Protein AF-A0A538GPP2-F1 (afdb_monomer)

Secondary structure (DSSP, 8-state):
-PPPPPP---HHHHHHHHHHHHHHHHHHHHHHTT--HHHHHHHHHHHHHHHHHHHHHHTT-----------

Radius of gyration: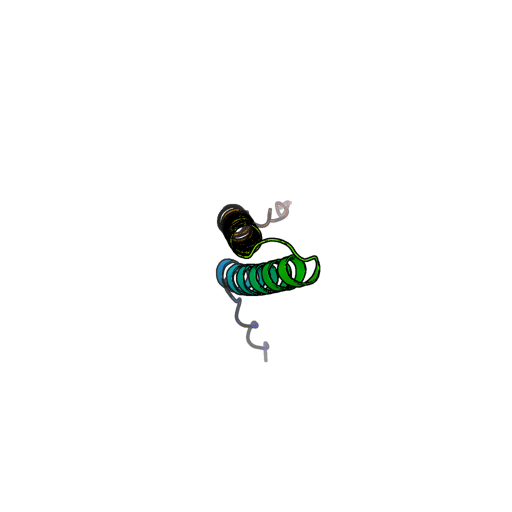 18.86 Å; Cα contacts (8 Å, |Δi|>4): 43; chains: 1; bounding box: 49×22×55 Å

Solvent-accessible surface area (backbone atoms only — not comparable to full-atom values): 4209 Å² total; per-residue (Å²): 134,82,77,78,77,77,84,82,73,57,62,56,59,59,32,47,56,50,18,54,52,49,23,52,52,46,27,55,50,31,49,73,74,68,46,52,69,68,60,20,51,53,55,16,52,52,52,23,50,50,46,38,50,54,40,60,71,52,64,70,64,71,79,80,70,78,77,76,79,79,126

pLDDT: mean 79.05, std 7.76, range [59.12, 90.88]

Structure (mmCIF, N/CA/C/O backbone):
data_AF-A0A538GPP2-F1
#
_entry.id   AF-A0A538GPP2-F1
#
loop_
_atom_site.group_PDB
_atom_site.id
_atom_site.type_symbol
_atom_site.label_atom_id
_atom_site.label_alt_id
_atom_site.label_comp_id
_atom_site.label_asym_id
_atom_site.label_entity_id
_atom_site.label_seq_id
_atom_site.pdbx_PDB_ins_code
_atom_site.Cartn_x
_atom_site.Cartn_y
_atom_site.Cartn_z
_atom_site.occupancy
_atom_site.B_iso_or_equiv
_atom_site.auth_seq_id
_atom_site.auth_comp_id
_atom_site.auth_asym_id
_atom_site.auth_atom_id
_atom_site.pdbx_PDB_model_num
ATOM 1 N N . MET A 1 1 ? -9.986 -13.598 38.336 1.00 73.31 1 MET A N 1
ATOM 2 C CA . MET A 1 1 ? -9.605 -12.322 37.694 1.00 73.31 1 MET A CA 1
ATOM 3 C C . MET A 1 1 ? -9.998 -12.410 36.227 1.00 73.31 1 MET A C 1
ATOM 5 O O . MET A 1 1 ? -9.647 -13.400 35.603 1.00 73.31 1 MET A O 1
ATOM 9 N N . HIS A 1 2 ? -10.801 -11.479 35.703 1.00 76.00 2 HIS A N 1
ATOM 10 C CA . HIS A 1 2 ? -11.137 -11.468 34.273 1.00 76.00 2 HIS A CA 1
ATOM 11 C C . HIS A 1 2 ? -9.947 -10.874 33.505 1.00 76.00 2 HIS A C 1
ATOM 13 O O . HIS A 1 2 ? -9.530 -9.770 33.862 1.00 76.00 2 HIS A O 1
ATOM 19 N N . PRO A 1 3 ? -9.383 -11.567 32.499 1.00 82.50 3 PRO A N 1
ATOM 20 C CA . PRO A 1 3 ? -8.323 -10.990 31.688 1.00 82.50 3 PRO A CA 1
ATOM 21 C C . PRO A 1 3 ? -8.842 -9.719 30.997 1.00 82.50 3 PRO A C 1
ATOM 23 O O . PRO A 1 3 ? -10.005 -9.687 30.568 1.00 82.50 3 PRO A O 1
ATOM 26 N N . PRO A 1 4 ? -8.024 -8.655 30.915 1.00 82.25 4 PRO A N 1
ATOM 27 C CA . PRO A 1 4 ? -8.392 -7.463 30.174 1.00 82.25 4 PRO A CA 1
ATOM 28 C C . PRO A 1 4 ? -8.695 -7.859 28.731 1.00 82.25 4 PRO A C 1
ATOM 30 O O . PRO A 1 4 ? -8.002 -8.677 28.124 1.00 82.25 4 PRO A O 1
ATOM 33 N N . ARG A 1 5 ? -9.782 -7.302 28.200 1.00 76.56 5 ARG A N 1
ATOM 34 C CA . ARG A 1 5 ? -10.177 -7.510 26.808 1.00 76.56 5 ARG A CA 1
ATOM 35 C C . ARG A 1 5 ? -9.005 -7.043 25.939 1.00 76.56 5 ARG A C 1
ATOM 37 O O . ARG A 1 5 ? -8.501 -5.948 26.205 1.00 76.56 5 ARG A O 1
ATOM 44 N N . PRO A 1 6 ? -8.562 -7.828 24.946 1.00 73.69 6 PRO A N 1
ATOM 45 C CA . PRO A 1 6 ? -7.518 -7.366 24.048 1.00 73.69 6 PRO A CA 1
ATOM 46 C C . PRO A 1 6 ? -7.974 -6.057 23.386 1.00 73.69 6 PRO A C 1
ATOM 48 O O . PRO A 1 6 ? -9.166 -5.918 23.082 1.00 73.69 6 PRO A O 1
ATOM 51 N N . PRO A 1 7 ? -7.069 -5.082 23.206 1.00 75.94 7 PRO A N 1
ATOM 52 C CA . PRO A 1 7 ? -7.414 -3.821 22.569 1.00 75.94 7 PRO A CA 1
ATOM 53 C C . PRO A 1 7 ? -7.958 -4.099 21.165 1.00 75.94 7 PRO A C 1
ATOM 55 O O . PRO A 1 7 ? -7.322 -4.786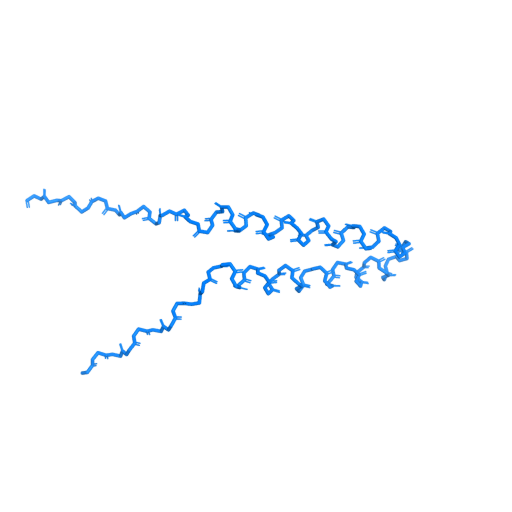 20.366 1.00 75.94 7 PRO A O 1
ATOM 58 N N . SER A 1 8 ? -9.154 -3.591 20.869 1.00 76.50 8 SER A N 1
ATOM 59 C CA . SER A 1 8 ? -9.712 -3.647 19.521 1.00 76.50 8 SER A CA 1
ATOM 60 C C . SER A 1 8 ? -8.993 -2.608 18.668 1.00 76.50 8 SER A C 1
ATOM 62 O O . SER A 1 8 ? -9.201 -1.412 18.859 1.00 76.50 8 SER A O 1
ATOM 64 N N . ILE A 1 9 ? -8.129 -3.053 17.760 1.00 79.25 9 ILE A N 1
ATOM 65 C CA . ILE A 1 9 ? -7.549 -2.174 16.742 1.00 79.25 9 ILE A CA 1
ATOM 66 C C . ILE A 1 9 ? -8.658 -1.815 15.751 1.00 79.25 9 ILE A C 1
ATOM 68 O O . ILE A 1 9 ? -9.371 -2.703 15.275 1.00 79.25 9 ILE A O 1
ATOM 72 N N . ASP A 1 10 ? -8.793 -0.527 15.436 1.00 83.00 10 ASP A N 1
ATOM 73 C CA . ASP A 1 10 ? -9.773 -0.049 14.465 1.00 83.00 10 ASP A CA 1
ATOM 74 C C . ASP A 1 10 ? -9.588 -0.746 13.114 1.00 83.00 10 ASP A C 1
ATOM 76 O O . ASP A 1 10 ? -8.487 -0.823 12.560 1.00 83.00 10 ASP A O 1
ATOM 80 N N . GLN A 1 11 ? -10.692 -1.218 12.538 1.00 77.19 11 GLN A N 1
ATOM 81 C CA . GLN A 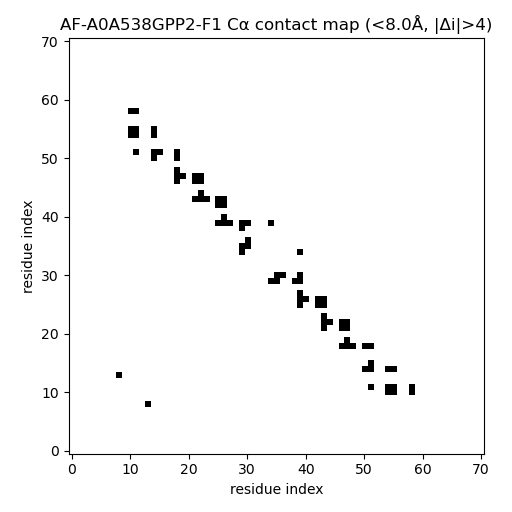1 11 ? -10.677 -1.947 11.270 1.00 77.19 11 GLN A CA 1
ATOM 82 C C . GLN A 1 11 ? -10.085 -1.110 10.124 1.00 77.19 11 GLN A C 1
ATOM 84 O O . GLN A 1 11 ? -9.418 -1.650 9.242 1.00 77.19 11 GLN A O 1
ATOM 89 N N . GLY A 1 12 ? -10.255 0.216 10.169 1.00 80.94 12 GLY A N 1
ATOM 90 C CA . GLY A 1 12 ? -9.624 1.140 9.226 1.00 80.94 12 GLY A CA 1
ATOM 91 C C . GLY A 1 12 ? -8.093 1.150 9.312 1.00 80.94 12 GLY A C 1
ATOM 92 O O . GLY A 1 12 ? -7.431 1.230 8.282 1.00 80.94 12 GLY A O 1
ATOM 93 N N . VAL A 1 13 ? -7.514 0.998 10.507 1.00 83.69 13 VAL A N 1
ATOM 94 C CA . VAL A 1 13 ? -6.053 0.952 10.698 1.00 83.69 13 VAL A CA 1
ATOM 95 C C . VAL A 1 13 ? -5.477 -0.328 10.097 1.00 83.69 13 VAL A C 1
ATOM 97 O O . VAL A 1 13 ? -4.504 -0.278 9.347 1.00 83.69 13 VAL A O 1
ATOM 100 N N . ILE A 1 14 ? -6.123 -1.470 10.352 1.00 84.06 14 ILE A N 1
ATOM 101 C CA . ILE A 1 14 ? -5.739 -2.757 9.751 1.00 84.06 14 ILE A CA 1
ATOM 102 C C . ILE A 1 14 ? -5.831 -2.681 8.218 1.00 84.06 14 ILE A C 1
ATOM 104 O O . ILE A 1 14 ? -4.948 -3.175 7.517 1.00 84.06 14 ILE A O 1
ATOM 108 N N . ALA A 1 15 ? -6.865 -2.020 7.692 1.00 81.75 15 ALA A N 1
ATOM 109 C CA . ALA A 1 15 ? -7.042 -1.826 6.256 1.00 81.75 15 ALA A CA 1
ATOM 110 C C . ALA A 1 15 ? -5.932 -0.985 5.623 1.00 81.75 15 ALA A C 1
ATOM 112 O O . ALA A 1 15 ? -5.443 -1.338 4.555 1.00 81.75 15 ALA A O 1
ATOM 113 N N . VAL A 1 16 ? -5.521 0.107 6.276 1.00 83.06 16 VAL A N 1
ATOM 114 C CA . VAL A 1 16 ? -4.425 0.961 5.795 1.00 83.06 16 VAL A CA 1
ATOM 115 C C . VAL A 1 16 ? -3.129 0.159 5.697 1.00 83.06 16 VAL A C 1
ATOM 117 O O . VAL A 1 16 ? -2.456 0.233 4.674 1.00 83.06 16 VAL A O 1
ATOM 120 N N . ILE A 1 17 ? -2.809 -0.659 6.706 1.00 88.12 17 ILE A N 1
ATOM 121 C CA . ILE A 1 17 ? -1.605 -1.506 6.696 1.00 88.12 17 ILE A CA 1
ATOM 122 C C . ILE A 1 17 ? -1.621 -2.462 5.494 1.00 88.12 17 ILE A C 1
ATOM 124 O O . ILE A 1 17 ? -0.634 -2.553 4.762 1.00 88.12 17 ILE A O 1
ATOM 128 N N . TRP A 1 18 ? -2.751 -3.131 5.244 1.00 84.75 18 TRP A N 1
ATOM 129 C CA . TRP A 1 18 ? -2.894 -4.027 4.095 1.00 84.75 18 TRP A CA 1
ATOM 130 C C . TRP A 1 18 ? -2.877 -3.299 2.752 1.00 84.75 18 TRP A C 1
ATOM 132 O O . TRP A 1 18 ? -2.265 -3.795 1.808 1.00 84.75 18 TRP A O 1
ATOM 142 N N . ALA A 1 19 ? -3.502 -2.126 2.657 1.00 83.00 19 ALA A N 1
ATOM 143 C CA . ALA A 1 19 ? -3.494 -1.320 1.442 1.00 83.00 19 ALA A CA 1
ATOM 144 C C . ALA A 1 19 ? -2.066 -0.880 1.086 1.00 83.00 19 ALA A C 1
ATOM 146 O O . ALA A 1 19 ? -1.656 -1.036 -0.064 1.00 83.00 19 ALA A O 1
ATOM 147 N N . VAL A 1 20 ? -1.286 -0.397 2.065 1.00 85.69 20 VAL A N 1
ATOM 148 C CA . VAL A 1 20 ? 0.131 -0.039 1.870 1.00 85.69 20 VAL A CA 1
ATOM 149 C C . VAL A 1 20 ? 0.936 -1.262 1.430 1.00 85.69 20 VAL A C 1
ATOM 151 O O . VAL A 1 20 ? 1.642 -1.199 0.424 1.00 85.69 20 VAL A O 1
ATOM 154 N N . GLY A 1 21 ? 0.801 -2.385 2.144 1.00 88.50 21 GLY A N 1
ATOM 155 C CA . GLY A 1 21 ? 1.512 -3.623 1.818 1.00 88.50 21 GLY A CA 1
ATOM 156 C C . GLY A 1 21 ? 1.210 -4.124 0.404 1.00 88.50 21 GLY A C 1
ATOM 157 O O . GLY A 1 21 ? 2.132 -4.432 -0.352 1.00 88.50 21 GLY A O 1
ATOM 158 N N . LEU A 1 22 ? -0.067 -4.142 0.009 1.00 84.06 22 LEU A N 1
ATOM 159 C CA . LEU A 1 22 ? -0.461 -4.555 -1.335 1.00 84.06 22 LEU A CA 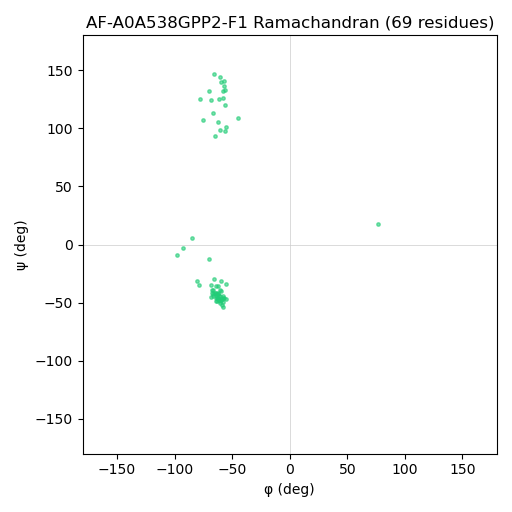1
ATOM 160 C C . LEU A 1 22 ? 0.019 -3.567 -2.405 1.00 84.06 22 LEU A C 1
ATOM 162 O O . LEU A 1 22 ? 0.501 -4.001 -3.447 1.00 84.06 22 LEU A O 1
ATOM 166 N N . GLY A 1 23 ? -0.080 -2.258 -2.163 1.00 81.06 23 GLY A N 1
ATOM 167 C CA . GLY A 1 23 ? 0.396 -1.240 -3.100 1.00 81.06 23 GLY A CA 1
ATOM 168 C C . GLY A 1 23 ? 1.887 -1.400 -3.406 1.00 81.06 23 GLY A C 1
ATOM 169 O O . GLY A 1 23 ? 2.283 -1.384 -4.574 1.00 81.06 23 GLY A O 1
ATOM 170 N N . ILE A 1 24 ? 2.698 -1.639 -2.372 1.00 88.06 24 ILE A N 1
ATOM 171 C CA . ILE A 1 24 ? 4.131 -1.930 -2.512 1.00 88.06 24 ILE A CA 1
ATOM 172 C C . ILE A 1 24 ? 4.342 -3.231 -3.297 1.00 88.06 24 ILE A C 1
ATOM 174 O O . ILE A 1 24 ? 5.108 -3.243 -4.261 1.00 88.06 24 ILE A O 1
ATOM 178 N N . TYR A 1 25 ? 3.642 -4.310 -2.928 1.00 87.00 25 TYR A N 1
ATOM 179 C CA . TYR A 1 25 ? 3.748 -5.606 -3.606 1.00 87.00 25 TYR A CA 1
ATOM 180 C C . TYR A 1 25 ? 3.432 -5.507 -5.105 1.00 87.00 25 TYR A C 1
ATOM 182 O O . TYR A 1 25 ? 4.193 -5.993 -5.939 1.00 87.00 25 TYR A O 1
ATOM 190 N N . ILE A 1 26 ? 2.345 -4.818 -5.454 1.00 84.69 26 ILE A N 1
ATOM 191 C CA . ILE A 1 26 ? 1.918 -4.592 -6.836 1.00 84.69 26 ILE A CA 1
ATOM 192 C C . ILE A 1 26 ? 2.943 -3.750 -7.593 1.00 84.69 26 ILE A C 1
ATOM 194 O O . ILE A 1 26 ? 3.313 -4.111 -8.706 1.00 84.69 26 ILE A O 1
ATOM 198 N N . TYR A 1 27 ? 3.432 -2.660 -6.998 1.00 78.25 27 TYR A N 1
ATOM 199 C CA . TYR A 1 27 ? 4.4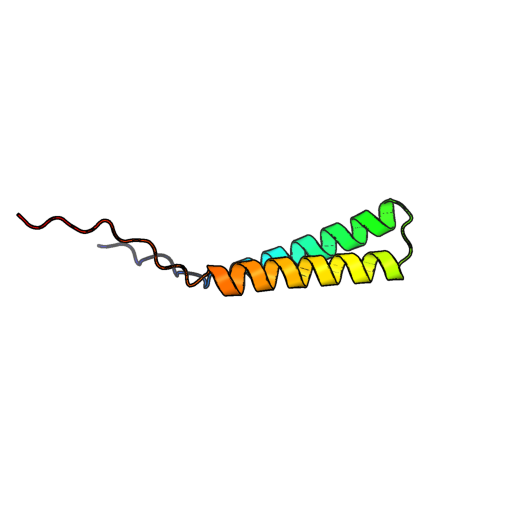06 -1.775 -7.637 1.00 78.25 27 TYR A CA 1
ATOM 200 C C . TYR A 1 27 ? 5.689 -2.521 -8.024 1.00 78.25 27 TYR A C 1
ATOM 202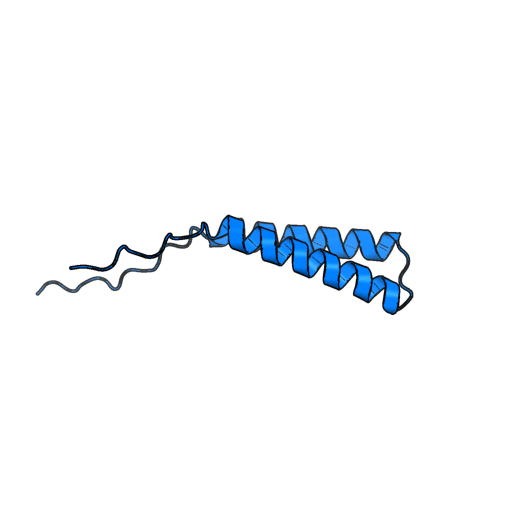 O O . TYR A 1 27 ? 6.089 -2.501 -9.189 1.00 78.25 27 TYR A O 1
ATOM 210 N N . PHE A 1 28 ? 6.299 -3.237 -7.075 1.00 85.19 28 PHE A N 1
ATOM 211 C CA . PHE A 1 28 ? 7.504 -4.019 -7.354 1.00 85.19 28 PHE A CA 1
ATOM 212 C C . PHE A 1 28 ? 7.228 -5.211 -8.273 1.00 85.19 28 PHE A C 1
ATOM 214 O O . PHE A 1 28 ? 8.058 -5.513 -9.128 1.00 85.19 28 PHE A O 1
ATOM 221 N N . GLY A 1 29 ? 6.057 -5.844 -8.155 1.00 86.06 29 GLY A N 1
ATOM 222 C CA . GLY A 1 29 ? 5.621 -6.891 -9.075 1.00 86.06 29 GLY A CA 1
ATOM 223 C C . GLY A 1 29 ? 5.568 -6.392 -10.518 1.00 86.06 29 GLY A C 1
ATOM 224 O O . GLY A 1 29 ? 6.166 -7.004 -11.393 1.00 86.06 29 GLY A O 1
ATOM 225 N N . LEU A 1 30 ? 4.935 -5.242 -10.762 1.00 83.38 30 LEU A N 1
ATOM 226 C CA . LEU A 1 30 ? 4.835 -4.623 -12.089 1.00 83.38 30 LEU A CA 1
ATOM 227 C C . LEU A 1 30 ? 6.201 -4.241 -12.662 1.00 83.38 30 LEU A C 1
ATOM 229 O O . LEU A 1 30 ? 6.459 -4.517 -13.833 1.00 83.38 30 LEU A O 1
ATOM 233 N N . LEU A 1 31 ? 7.090 -3.672 -11.843 1.00 85.38 31 LEU A N 1
ATOM 234 C CA . LEU A 1 31 ? 8.467 -3.408 -12.265 1.00 85.38 31 LEU A CA 1
ATOM 235 C C . LEU A 1 31 ? 9.204 -4.699 -12.653 1.00 85.38 31 LEU A C 1
ATOM 237 O O . LEU A 1 31 ? 9.921 -4.708 -13.651 1.00 85.38 31 LEU A O 1
ATOM 241 N N . ALA A 1 32 ? 8.997 -5.799 -11.921 1.00 88.19 32 ALA A N 1
ATOM 242 C CA . ALA A 1 32 ? 9.623 -7.087 -12.219 1.00 88.19 32 ALA A CA 1
ATOM 243 C C . ALA A 1 32 ? 9.154 -7.697 -13.554 1.00 88.19 32 ALA A C 1
ATOM 245 O O . ALA A 1 32 ? 9.934 -8.386 -14.208 1.00 88.19 32 ALA A O 1
ATOM 246 N N . VAL A 1 33 ? 7.919 -7.421 -13.993 1.00 87.56 33 VAL A N 1
ATOM 247 C CA . VAL A 1 33 ? 7.408 -7.862 -15.311 1.00 87.56 33 VAL A CA 1
ATOM 248 C C . VAL A 1 33 ? 7.781 -6.891 -16.447 1.00 87.56 33 VAL A C 1
ATOM 250 O O . VAL A 1 33 ? 7.340 -7.063 -17.580 1.00 87.56 33 VAL A O 1
ATOM 253 N N . GLY A 1 34 ? 8.583 -5.855 -16.170 1.00 84.56 34 GLY A N 1
ATOM 254 C CA . GLY A 1 34 ? 9.000 -4.862 -17.164 1.00 84.56 34 GLY A CA 1
ATOM 255 C C . GLY A 1 34 ? 7.926 -3.827 -17.509 1.00 84.56 34 GLY A C 1
ATOM 256 O O . GLY A 1 34 ? 8.024 -3.161 -18.541 1.00 84.56 34 GLY A O 1
ATOM 257 N N . ALA A 1 35 ? 6.892 -3.674 -16.673 1.00 83.50 35 ALA A N 1
ATOM 258 C CA . ALA A 1 35 ? 5.905 -2.620 -16.868 1.00 83.50 35 ALA A CA 1
ATOM 259 C C . ALA A 1 35 ? 6.546 -1.238 -16.675 1.00 83.50 35 ALA A C 1
ATOM 261 O O . ALA A 1 35 ? 7.435 -1.050 -15.842 1.00 83.50 35 ALA A O 1
ATOM 262 N N . SER A 1 36 ? 6.063 -0.245 -17.427 1.00 86.44 36 SER A N 1
ATOM 263 C CA . SER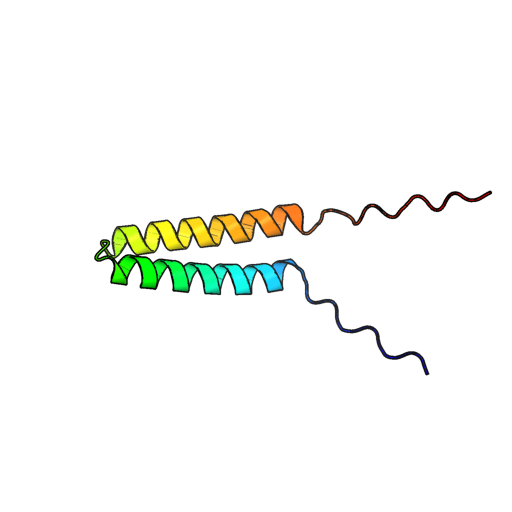 A 1 36 ? 6.545 1.128 -17.270 1.00 86.44 36 SER A CA 1
ATOM 264 C C . SER A 1 36 ? 6.270 1.639 -15.850 1.00 86.44 36 SER A C 1
ATOM 266 O O . SER A 1 36 ? 5.224 1.337 -15.265 1.00 86.44 36 SER A O 1
ATOM 268 N N . GLY A 1 37 ? 7.178 2.454 -15.301 1.00 77.75 37 GLY A N 1
ATOM 269 C CA . GLY A 1 37 ? 7.011 3.027 -13.960 1.00 77.75 37 GLY A CA 1
ATOM 270 C C . GLY A 1 37 ? 5.694 3.798 -13.803 1.00 77.75 37 GLY A C 1
ATOM 271 O O . GLY A 1 37 ? 5.050 3.711 -12.761 1.00 77.75 37 GLY A O 1
ATOM 272 N N . ALA A 1 38 ? 5.231 4.464 -14.867 1.00 83.69 38 ALA A N 1
ATOM 273 C CA . ALA A 1 38 ? 3.937 5.145 -14.889 1.00 83.69 38 ALA A CA 1
ATOM 274 C C . ALA A 1 38 ? 2.765 4.164 -14.704 1.00 83.69 38 ALA A C 1
ATOM 276 O O . ALA A 1 38 ? 1.895 4.391 -13.865 1.00 83.69 38 ALA A O 1
ATOM 277 N N . THR A 1 39 ? 2.765 3.041 -15.430 1.00 84.06 39 THR A N 1
ATOM 278 C CA . THR A 1 39 ? 1.744 1.990 -15.290 1.00 84.06 39 THR A CA 1
ATOM 279 C C . THR A 1 39 ? 1.776 1.365 -13.894 1.00 84.06 39 THR A C 1
ATOM 281 O O . THR A 1 39 ? 0.726 1.172 -13.282 1.00 84.06 39 THR A O 1
ATOM 284 N N . ALA A 1 40 ? 2.972 1.099 -13.361 1.00 79.81 40 ALA A N 1
ATOM 285 C CA . ALA A 1 40 ? 3.150 0.520 -12.032 1.00 79.81 40 ALA A CA 1
ATOM 286 C C . ALA A 1 40 ? 2.581 1.420 -10.920 1.00 79.81 40 ALA A C 1
ATOM 288 O O . ALA A 1 40 ? 1.871 0.939 -10.034 1.00 79.81 40 ALA A O 1
ATOM 289 N N . ILE A 1 41 ? 2.839 2.732 -10.995 1.00 81.69 41 ILE A N 1
ATOM 290 C CA . ILE A 1 41 ? 2.333 3.726 -10.036 1.00 81.69 41 ILE A CA 1
ATOM 291 C C . ILE A 1 41 ? 0.808 3.811 -10.088 1.00 81.69 41 ILE A C 1
ATOM 293 O O . ILE A 1 41 ? 0.159 3.754 -9.044 1.00 81.69 41 ILE A O 1
ATOM 297 N N . VAL A 1 42 ? 0.223 3.920 -11.285 1.00 89.62 42 VAL A N 1
ATOM 298 C CA . VAL A 1 42 ? -1.233 4.062 -11.437 1.00 89.62 42 VAL A CA 1
ATOM 299 C C . VAL A 1 42 ? -1.957 2.837 -10.880 1.00 89.62 42 VAL A C 1
ATOM 301 O O . VAL A 1 42 ? -2.885 2.985 -10.087 1.00 89.62 42 VAL A O 1
ATOM 304 N N . ILE A 1 43 ? -1.513 1.626 -11.228 1.00 84.56 43 ILE A N 1
ATOM 305 C CA . ILE A 1 43 ? -2.158 0.393 -10.754 1.00 84.56 43 ILE A CA 1
ATOM 306 C C . ILE A 1 43 ? -1.993 0.231 -9.236 1.00 84.56 43 ILE A C 1
ATOM 308 O O . ILE A 1 43 ? -2.944 -0.164 -8.558 1.00 84.56 43 ILE A O 1
ATOM 312 N N . SER A 1 44 ? -0.826 0.576 -8.685 1.00 78.38 44 SER A N 1
ATOM 313 C CA . SER A 1 44 ? -0.586 0.550 -7.238 1.00 78.38 44 SER A CA 1
ATOM 314 C C . SER A 1 44 ? -1.513 1.517 -6.487 1.00 78.38 44 SER A C 1
ATOM 316 O O . SER A 1 44 ? -2.182 1.106 -5.539 1.00 78.38 44 SER A O 1
ATOM 318 N N . LEU A 1 45 ? -1.646 2.765 -6.957 1.00 85.69 45 LEU A N 1
ATOM 319 C CA . LEU A 1 45 ? -2.524 3.772 -6.350 1.00 85.69 45 LEU A CA 1
ATOM 320 C C . LEU A 1 45 ? -4.005 3.394 -6.437 1.00 85.69 45 LEU A C 1
ATOM 322 O O . LEU A 1 45 ? -4.732 3.548 -5.456 1.00 85.69 45 LEU A O 1
ATOM 326 N N . VAL A 1 46 ? -4.456 2.866 -7.580 1.00 90.88 46 VAL A N 1
ATOM 327 C CA . VAL A 1 46 ? -5.843 2.402 -7.750 1.00 90.88 46 VAL A CA 1
ATOM 328 C C . VAL A 1 46 ? -6.136 1.223 -6.823 1.00 90.88 46 VAL A C 1
ATOM 330 O O . VAL A 1 46 ? -7.183 1.196 -6.178 1.00 90.88 46 VAL A O 1
ATOM 333 N N . SER A 1 47 ? -5.202 0.278 -6.698 1.00 82.56 47 SER A N 1
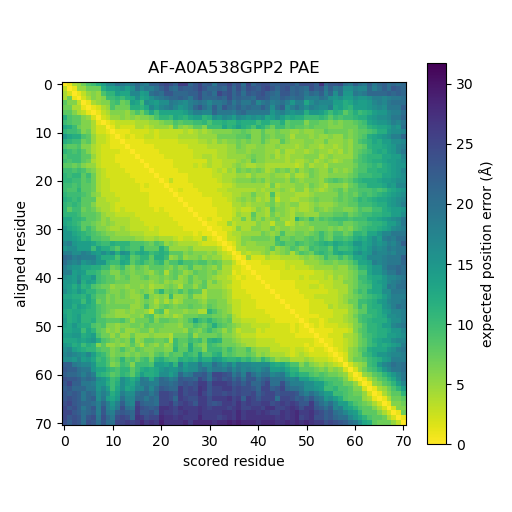ATOM 334 C CA . SER A 1 47 ? -5.352 -0.880 -5.806 1.00 82.56 47 SER A CA 1
ATOM 335 C C . SER A 1 47 ? -5.360 -0.465 -4.333 1.00 82.56 47 SER A C 1
ATOM 337 O O . SER A 1 47 ? -6.204 -0.929 -3.564 1.00 82.56 47 SER A O 1
ATOM 339 N N . PHE A 1 48 ? -4.473 0.460 -3.952 1.00 83.25 48 PHE A N 1
ATOM 340 C CA . PHE A 1 48 ? -4.433 1.063 -2.620 1.00 83.25 48 PHE A CA 1
ATOM 341 C C . PHE A 1 48 ? -5.763 1.747 -2.280 1.00 83.25 48 PHE A C 1
ATOM 343 O O . PHE A 1 48 ? -6.388 1.428 -1.266 1.00 83.25 48 PHE A O 1
ATOM 350 N N . ALA A 1 49 ? -6.223 2.650 -3.151 1.00 84.75 49 ALA A N 1
ATOM 351 C CA . ALA A 1 49 ? -7.465 3.387 -2.959 1.00 84.75 49 ALA A CA 1
ATOM 352 C C . ALA A 1 49 ? -8.675 2.445 -2.908 1.00 84.75 49 ALA A C 1
ATOM 354 O O . ALA A 1 49 ? -9.532 2.607 -2.043 1.00 84.75 49 ALA A O 1
ATOM 355 N N . GLY A 1 50 ? -8.718 1.433 -3.779 1.00 84.75 50 GLY 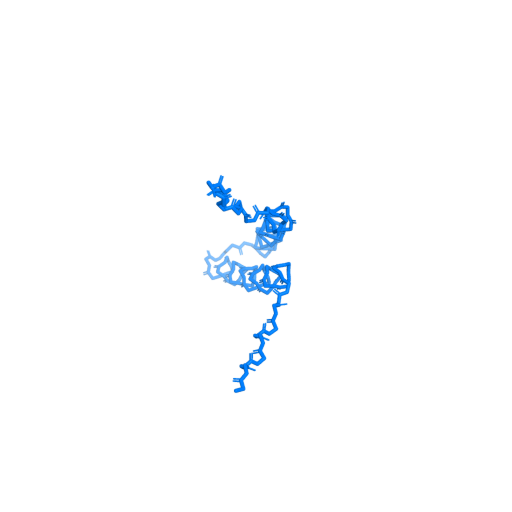A N 1
ATOM 356 C CA . GLY A 1 50 ? -9.793 0.446 -3.836 1.00 84.75 50 GLY A CA 1
ATOM 357 C C . GLY A 1 50 ? -9.948 -0.344 -2.537 1.00 84.75 50 GLY A C 1
ATOM 358 O O . GLY A 1 50 ? -11.055 -0.424 -2.006 1.00 84.75 50 GLY A O 1
ATOM 359 N N . ILE A 1 51 ? -8.854 -0.876 -1.980 1.00 81.00 51 ILE A N 1
ATOM 360 C CA . ILE A 1 51 ? -8.904 -1.605 -0.700 1.00 81.00 51 ILE A CA 1
ATOM 361 C C . ILE A 1 51 ? -9.261 -0.678 0.452 1.00 81.00 51 ILE A C 1
ATOM 363 O O . ILE A 1 51 ? -10.109 -1.021 1.279 1.00 81.00 51 ILE A O 1
ATOM 367 N N . TRP A 1 52 ? -8.643 0.501 0.500 1.00 81.19 52 TRP A N 1
ATOM 368 C CA . TRP A 1 52 ? -8.910 1.465 1.557 1.00 81.19 52 TRP A CA 1
ATOM 369 C C . TRP A 1 52 ? -10.387 1.887 1.578 1.00 81.19 52 TRP A C 1
ATOM 371 O O . TRP A 1 52 ? -11.024 1.814 2.628 1.00 81.19 52 TRP A O 1
ATOM 381 N N . LEU A 1 53 ? -10.967 2.233 0.421 1.00 82.25 53 LEU A N 1
ATOM 382 C CA . LEU A 1 53 ? -12.391 2.564 0.287 1.00 82.25 53 LEU A CA 1
ATOM 383 C C . LEU A 1 53 ? -13.292 1.374 0.621 1.00 82.25 53 LEU A C 1
ATOM 385 O O . LEU A 1 53 ? -14.245 1.536 1.381 1.00 82.25 53 LEU A O 1
ATOM 389 N N . LEU A 1 54 ? -12.992 0.179 0.099 1.00 78.00 54 LEU A N 1
ATOM 390 C CA . LEU A 1 54 ? -13.794 -1.022 0.341 1.00 78.00 54 LEU A CA 1
ATOM 391 C C . LEU A 1 54 ? -13.943 -1.298 1.840 1.00 78.00 54 LEU A C 1
ATOM 393 O O . LEU A 1 54 ? -15.052 -1.532 2.321 1.00 78.00 54 LEU A O 1
ATOM 397 N N . VAL A 1 55 ? -12.840 -1.242 2.588 1.00 73.62 55 VAL A N 1
ATOM 398 C CA . VAL A 1 55 ? -12.871 -1.511 4.028 1.00 73.62 55 VAL A CA 1
ATOM 399 C C . VAL A 1 55 ? -13.384 -0.311 4.815 1.00 73.62 55 VAL A C 1
ATOM 401 O O . VAL A 1 55 ? -14.105 -0.508 5.787 1.00 73.62 55 VAL A O 1
ATOM 404 N N . ARG A 1 56 ? -13.097 0.931 4.404 1.00 77.00 56 ARG A N 1
ATOM 405 C CA . ARG A 1 56 ? -13.641 2.113 5.089 1.00 77.00 56 ARG A CA 1
ATOM 406 C C . ARG A 1 56 ? -15.166 2.162 5.022 1.00 77.00 56 ARG A C 1
ATOM 408 O O . ARG A 1 56 ? -15.782 2.585 5.999 1.00 77.00 56 ARG A O 1
ATOM 415 N N . LEU A 1 57 ? -15.745 1.724 3.903 1.00 77.81 57 LEU A N 1
ATOM 416 C CA . LEU A 1 57 ? -17.190 1.677 3.684 1.00 77.81 57 LEU A CA 1
ATOM 417 C C . LEU A 1 57 ? -17.852 0.448 4.328 1.00 77.81 57 LEU A C 1
ATOM 419 O O . LEU A 1 57 ? -18.997 0.543 4.756 1.00 77.81 57 LEU A O 1
ATOM 423 N N . ARG A 1 58 ? -17.156 -0.696 4.423 1.00 69.12 58 ARG A N 1
ATOM 424 C CA . ARG A 1 58 ? -17.697 -1.932 5.034 1.00 69.12 58 ARG A CA 1
ATOM 425 C C . ARG A 1 58 ? -17.290 -2.183 6.487 1.00 69.12 58 ARG A C 1
ATOM 427 O O . ARG A 1 58 ? -17.829 -3.079 7.123 1.00 69.12 58 ARG A O 1
ATOM 434 N N . GLY A 1 59 ? -16.368 -1.408 7.049 1.00 65.00 59 GLY A N 1
ATOM 435 C CA . GLY A 1 59 ? -15.927 -1.562 8.441 1.00 65.00 59 GLY A CA 1
ATOM 436 C C . GLY A 1 59 ? -16.972 -1.152 9.482 1.00 65.00 59 GLY A C 1
ATOM 437 O O . GLY A 1 59 ? -16.827 -1.457 10.659 1.00 65.00 59 GLY A O 1
ATOM 438 N N . GLU A 1 60 ? -18.037 -0.477 9.051 1.00 65.31 60 GLU A N 1
ATOM 439 C CA . GLU A 1 60 ? -19.163 -0.086 9.904 1.00 65.31 60 GLU A CA 1
ATOM 440 C C . GLU A 1 60 ? -20.292 -1.124 9.901 1.00 65.31 60 GLU A C 1
ATOM 442 O O . GLU A 1 60 ? -21.275 -0.938 10.614 1.00 65.31 60 GLU A O 1
ATOM 447 N N . GLU A 1 61 ? -20.177 -2.201 9.110 1.00 65.69 61 GLU A N 1
ATOM 448 C CA . GLU A 1 61 ? -21.235 -3.194 8.927 1.00 65.69 61 GLU A CA 1
ATOM 449 C C . GLU A 1 61 ? -21.513 -3.867 10.285 1.00 65.69 61 GLU A C 1
ATOM 451 O O . GLU A 1 61 ? -20.692 -4.644 10.789 1.00 65.69 61 GLU A O 1
ATOM 456 N N . PRO A 1 62 ? -22.635 -3.528 10.953 1.00 59.12 62 PRO A N 1
ATOM 457 C CA . PRO A 1 62 ? -22.835 -3.944 12.323 1.00 59.12 62 PRO A CA 1
ATOM 458 C C . PRO A 1 62 ? -23.019 -5.453 12.318 1.00 59.12 62 PRO A C 1
ATOM 460 O O . PRO A 1 62 ? -23.909 -5.969 11.636 1.00 59.12 62 PRO A O 1
ATOM 463 N N . VAL A 1 63 ? -22.189 -6.160 13.096 1.00 63.25 63 VAL A N 1
ATOM 464 C CA . VAL A 1 63 ? -22.373 -7.584 13.398 1.00 63.25 63 VAL A CA 1
ATOM 465 C C . VAL A 1 63 ? -23.846 -7.773 13.731 1.00 63.25 63 VAL A C 1
ATOM 467 O O . VAL A 1 63 ? -24.309 -7.290 14.769 1.00 63.25 63 VAL A O 1
ATOM 470 N N . ARG A 1 64 ? -24.601 -8.422 12.830 1.00 62.53 64 ARG A N 1
ATOM 471 C CA . ARG A 1 64 ? -26.007 -8.760 13.058 1.00 62.53 64 ARG A CA 1
ATOM 472 C C . ARG A 1 64 ? -26.039 -9.581 14.334 1.00 62.53 64 ARG A C 1
ATOM 474 O O . ARG A 1 64 ? -25.748 -10.774 14.315 1.00 62.53 64 ARG A O 1
ATOM 481 N N . ARG A 1 65 ? -26.346 -8.942 15.467 1.00 67.50 65 ARG A N 1
ATOM 482 C CA . ARG A 1 65 ? -26.505 -9.675 16.715 1.00 67.50 65 ARG A CA 1
ATOM 483 C C . ARG A 1 65 ? -27.656 -10.647 16.484 1.00 67.50 65 ARG A C 1
ATOM 485 O O . ARG A 1 65 ? -28.731 -10.191 16.080 1.00 67.50 65 ARG A O 1
ATOM 492 N N . PRO A 1 66 ? -27.466 -11.959 16.711 1.00 64.62 66 PRO A N 1
ATOM 493 C CA . PRO A 1 66 ? -28.579 -12.885 16.655 1.00 64.62 66 PRO A CA 1
ATOM 494 C C . PRO A 1 66 ? -29.611 -12.363 17.649 1.00 64.62 66 PRO A C 1
ATOM 496 O O . PRO A 1 66 ? -29.304 -12.138 18.823 1.00 64.62 66 PRO A O 1
ATOM 499 N N . ARG A 1 67 ? -30.807 -12.055 17.140 1.00 67.38 67 ARG A N 1
ATOM 500 C CA . ARG A 1 67 ? -31.932 -11.550 17.922 1.00 67.38 67 ARG A CA 1
ATOM 501 C C . ARG A 1 67 ? -32.169 -12.566 19.030 1.00 67.38 67 ARG A C 1
ATOM 503 O O . ARG A 1 67 ? -32.708 -13.637 18.774 1.00 67.38 67 ARG A O 1
ATOM 510 N N . ARG A 1 68 ? -31.686 -12.259 20.238 1.00 67.38 68 ARG A N 1
ATOM 511 C CA . ARG A 1 68 ? -31.843 -13.104 21.421 1.00 67.38 68 ARG A CA 1
ATOM 512 C C . ARG A 1 68 ? -33.343 -13.213 21.649 1.00 67.38 68 ARG A C 1
ATOM 514 O O . ARG A 1 68 ? -33.970 -12.273 22.132 1.00 67.38 68 ARG A O 1
ATOM 521 N N . ARG A 1 69 ? -33.918 -14.318 21.180 1.00 65.75 69 ARG A N 1
ATOM 522 C CA . ARG A 1 69 ? -35.330 -14.653 21.305 1.00 65.75 69 ARG A CA 1
ATOM 523 C C . ARG A 1 69 ? -35.590 -14.831 22.799 1.00 65.75 69 ARG A C 1
ATOM 525 O O . ARG A 1 69 ? -35.281 -15.878 23.354 1.00 65.75 69 ARG A O 1
ATOM 532 N N . ARG A 1 70 ? -36.029 -13.756 23.460 1.00 65.69 70 ARG A N 1
ATOM 533 C CA . ARG A 1 70 ? -36.606 -13.820 24.805 1.00 65.69 70 ARG A CA 1
ATOM 534 C C . ARG A 1 70 ? -37.925 -14.575 24.673 1.00 65.69 70 ARG A C 1
ATOM 536 O O . ARG A 1 70 ? -38.816 -14.098 23.973 1.00 65.69 70 ARG A O 1
ATOM 543 N N . SER A 1 71 ? -37.969 -15.757 25.274 1.00 68.88 71 SER A N 1
ATOM 544 C CA . SER A 1 71 ? -39.185 -16.382 25.787 1.00 68.88 71 SER A CA 1
ATOM 545 C C . SER A 1 71 ? -39.260 -16.092 27.276 1.00 68.88 71 SER A C 1
ATOM 547 O O . SER A 1 71 ? -38.181 -15.844 27.866 1.00 68.88 71 SER A O 1
#

Sequence (71 aa):
MHPPRPPSIDQGVIAVIWAVGLGIYIYFGLLAVGASGATAIVISLVSFAGIWLLVRLRGEEPVRRPRRRRS

Mean predicted aligned error: 9.87 Å

Foldseek 3Di:
DDPPDPDDDQQLVVLLVVLVVVLVVQLVVCVVVVHDNVVSNVVSVVSSVVSSVVRVVCSPVDPPDPPPPDD